Protein AF-A0A5C3QWE3-F1 (afdb_monomer_lite)

pLDDT: mean 88.52, std 7.93, range [63.53, 98.0]

Radius of gyration: 15.05 Å; chains: 1; bounding box: 45×21×41 Å

Structure (mmCIF, N/CA/C/O backbone):
data_AF-A0A5C3QWE3-F1
#
_entry.id   AF-A0A5C3QWE3-F1
#
loop_
_atom_site.group_PDB
_atom_site.id
_atom_site.type_symbol
_atom_site.label_atom_id
_atom_site.label_alt_id
_atom_site.label_comp_id
_atom_site.label_asym_id
_atom_site.label_entity_id
_atom_site.label_seq_id
_atom_site.pdbx_PDB_ins_code
_atom_site.Cartn_x
_atom_site.Cartn_y
_atom_site.Cartn_z
_atom_site.occupancy
_atom_site.B_iso_or_equiv
_atom_site.auth_seq_id
_atom_site.auth_comp_id
_atom_site.auth_asym_id
_atom_site.auth_atom_id
_atom_site.pdbx_PDB_model_num
ATOM 1 N N . MET A 1 1 ? -9.636 -6.301 -3.408 1.00 75.12 1 MET A N 1
ATOM 2 C CA . MET A 1 1 ? -9.593 -4.819 -3.459 1.00 75.12 1 MET A CA 1
ATOM 3 C C . MET A 1 1 ? -10.989 -4.268 -3.165 1.00 75.12 1 MET A C 1
ATOM 5 O O . MET A 1 1 ? -11.896 -4.575 -3.935 1.00 75.12 1 MET A O 1
ATOM 9 N N . PRO A 1 2 ? -11.189 -3.494 -2.079 1.00 89.31 2 PRO A N 1
ATOM 10 C CA . PRO A 1 2 ? -12.511 -2.994 -1.660 1.00 89.31 2 PRO A CA 1
ATOM 11 C C . PRO A 1 2 ? -13.213 -2.125 -2.711 1.00 89.31 2 PRO A C 1
ATOM 13 O O . PRO A 1 2 ? -14.439 -2.057 -2.743 1.00 89.31 2 PRO A O 1
ATOM 16 N N . TRP A 1 3 ? -12.439 -1.525 -3.623 1.00 91.06 3 TRP A N 1
ATOM 17 C CA . TRP A 1 3 ? -12.942 -0.765 -4.769 1.00 91.06 3 TRP A CA 1
ATOM 18 C C . TRP A 1 3 ? -13.974 -1.528 -5.605 1.00 91.06 3 TRP A C 1
ATOM 20 O O . TRP A 1 3 ? -14.953 -0.926 -6.037 1.00 91.06 3 TRP A O 1
ATOM 30 N N . ASN A 1 4 ? -13.792 -2.840 -5.795 1.00 92.38 4 ASN A N 1
ATOM 31 C CA . ASN A 1 4 ? -14.715 -3.645 -6.597 1.00 92.38 4 ASN A CA 1
ATOM 32 C C . ASN A 1 4 ? -16.074 -3.779 -5.899 1.00 92.38 4 ASN A C 1
ATOM 34 O O . ASN A 1 4 ? -17.100 -3.555 -6.529 1.00 92.38 4 ASN A O 1
ATOM 38 N N . PHE A 1 5 ? -16.092 -4.043 -4.589 1.00 93.31 5 PHE A N 1
ATOM 39 C CA . PHE A 1 5 ? -17.332 -4.103 -3.806 1.00 93.31 5 PHE A CA 1
ATOM 40 C C . PHE A 1 5 ? -18.044 -2.745 -3.772 1.00 93.31 5 PHE A C 1
ATOM 42 O O . PHE A 1 5 ? -19.250 -2.667 -3.997 1.00 93.31 5 PHE A O 1
ATOM 49 N N . ALA A 1 6 ? -17.293 -1.654 -3.595 1.00 93.31 6 ALA A N 1
ATOM 50 C CA . ALA A 1 6 ? -17.838 -0.297 -3.618 1.00 93.31 6 ALA A CA 1
ATOM 51 C C . ALA A 1 6 ? -18.417 0.123 -4.989 1.00 93.31 6 ALA A C 1
ATOM 53 O O . ALA A 1 6 ? -19.185 1.093 -5.069 1.00 93.31 6 ALA A O 1
ATOM 54 N N . ALA A 1 7 ? -18.059 -0.584 -6.065 1.00 93.94 7 ALA A N 1
ATOM 55 C CA . ALA A 1 7 ? -18.596 -0.369 -7.403 1.00 93.94 7 ALA A CA 1
ATOM 56 C C . ALA A 1 7 ? -19.912 -1.125 -7.662 1.00 93.94 7 ALA A C 1
ATOM 58 O O . ALA A 1 7 ? -20.675 -0.681 -8.512 1.00 93.94 7 ALA A O 1
ATOM 59 N N . VAL A 1 8 ? -20.213 -2.200 -6.916 1.00 96.00 8 VAL A N 1
ATOM 60 C CA . VAL A 1 8 ? -21.387 -3.065 -7.161 1.00 96.00 8 VAL A CA 1
ATOM 61 C C . VAL A 1 8 ? -22.708 -2.316 -6.976 1.00 96.00 8 VAL A C 1
ATOM 63 O O . VAL A 1 8 ? -23.530 -2.267 -7.884 1.00 96.00 8 VAL A O 1
ATOM 66 N N . CYS A 1 9 ? -22.947 -1.742 -5.793 1.00 97.06 9 CYS A N 1
ATOM 67 C CA . CYS A 1 9 ? -24.163 -0.973 -5.518 1.00 97.06 9 CYS A CA 1
ATOM 68 C C . CYS A 1 9 ? -23.956 0.037 -4.378 1.00 97.06 9 CYS A C 1
ATOM 70 O O . CYS A 1 9 ? -22.959 -0.005 -3.650 1.00 97.06 9 CYS A O 1
ATOM 72 N N . ARG A 1 10 ? -24.928 0.943 -4.183 1.00 97.19 10 ARG A N 1
ATOM 73 C CA . ARG A 1 10 ? -24.873 1.989 -3.141 1.00 97.19 10 ARG A CA 1
ATOM 74 C C . ARG A 1 10 ? -24.707 1.414 -1.731 1.00 97.19 10 ARG A C 1
ATOM 76 O O . ARG A 1 10 ? -23.939 1.964 -0.948 1.00 97.19 10 ARG A O 1
ATOM 83 N N . LYS A 1 11 ? -25.389 0.307 -1.417 1.00 98.00 11 LYS A N 1
ATOM 84 C CA . LYS A 1 11 ? -25.325 -0.331 -0.092 1.00 98.00 11 LYS A CA 1
ATOM 85 C C . LYS A 1 11 ? -23.915 -0.846 0.209 1.00 98.00 11 LYS A C 1
ATOM 87 O O . LYS A 1 11 ? -23.364 -0.514 1.253 1.00 98.00 11 LYS A O 1
ATOM 92 N N . TRP A 1 12 ? -23.301 -1.567 -0.732 1.00 97.38 12 TRP A N 1
ATOM 93 C CA . TRP A 1 12 ? -21.920 -2.042 -0.592 1.00 97.38 12 TRP A CA 1
ATOM 94 C C . TRP A 1 12 ? -20.920 -0.897 -0.476 1.00 97.38 12 TRP A C 1
ATOM 96 O O . TRP A 1 12 ? -20.026 -0.951 0.363 1.00 97.38 12 TRP A O 1
ATOM 106 N N . ARG A 1 13 ? -21.105 0.180 -1.247 1.00 96.75 13 ARG A N 1
ATOM 107 C CA . ARG A 1 13 ? -20.267 1.379 -1.134 1.00 96.75 13 ARG A CA 1
ATOM 108 C C . ARG A 1 13 ? -20.278 1.963 0.275 1.00 96.75 13 ARG A C 1
ATOM 110 O O . ARG A 1 13 ? -19.208 2.244 0.800 1.00 96.75 13 ARG A O 1
ATOM 117 N N . ILE A 1 14 ? -21.453 2.115 0.887 1.00 97.31 14 ILE A N 1
ATOM 118 C CA . ILE A 1 14 ? -21.579 2.637 2.257 1.00 97.31 14 ILE A CA 1
ATOM 119 C C . ILE A 1 14 ? -20.835 1.731 3.244 1.00 97.31 14 ILE A C 1
ATOM 121 O O . ILE A 1 14 ? -20.025 2.224 4.022 1.00 97.31 14 ILE A O 1
ATOM 125 N N . VAL A 1 15 ? -21.046 0.413 3.166 1.00 96.88 15 VAL A N 1
ATOM 126 C CA . VAL A 1 15 ? -20.375 -0.561 4.046 1.00 96.88 15 VAL A CA 1
ATOM 127 C C . VAL A 1 15 ? -18.853 -0.497 3.895 1.00 96.88 15 VAL A C 1
ATOM 129 O O . VAL A 1 15 ? -18.135 -0.462 4.896 1.00 96.88 15 VAL A O 1
ATOM 132 N N . CYS A 1 16 ? -18.349 -0.436 2.657 1.00 96.75 16 CYS A N 1
ATOM 133 C CA . CYS A 1 16 ? -16.915 -0.344 2.403 1.00 96.75 16 CYS A CA 1
ATOM 134 C C . CYS A 1 16 ? -16.319 0.956 2.953 1.00 96.75 16 CYS A C 1
ATOM 136 O O . CYS A 1 16 ? -15.288 0.918 3.621 1.00 96.75 16 CYS A O 1
ATOM 138 N N . LEU A 1 17 ? -16.959 2.100 2.695 1.00 95.06 17 LEU A N 1
ATOM 139 C CA . LEU A 1 17 ? -16.473 3.404 3.155 1.00 95.06 17 LEU A CA 1
ATOM 140 C C . LEU A 1 17 ? -16.519 3.544 4.683 1.00 95.06 17 LEU A C 1
ATOM 142 O O . LEU A 1 17 ? -15.642 4.184 5.251 1.00 95.06 17 LEU A O 1
ATOM 146 N N . ALA A 1 18 ? -17.485 2.910 5.351 1.00 96.38 18 ALA A N 1
ATOM 147 C CA . ALA A 1 18 ? -17.608 2.926 6.809 1.00 96.38 18 ALA A CA 1
ATOM 148 C C . ALA A 1 18 ? -16.604 2.011 7.539 1.00 96.38 18 ALA A C 1
ATOM 150 O O . ALA A 1 18 ? -16.556 2.020 8.767 1.00 96.38 18 ALA A O 1
ATOM 151 N N . SER A 1 19 ? -15.809 1.216 6.813 1.00 96.94 19 SER A N 1
ATOM 152 C CA . SER A 1 19 ? -14.935 0.188 7.393 1.00 96.94 19 SER A CA 1
ATOM 153 C C . SER A 1 19 ? -13.449 0.460 7.103 1.00 96.94 19 SER A C 1
ATOM 155 O O . SER A 1 19 ? -12.907 -0.109 6.151 1.00 96.94 19 SER A O 1
ATOM 157 N N . PRO A 1 20 ? -12.739 1.255 7.935 1.00 96.81 20 PRO A N 1
ATOM 158 C CA . PRO A 1 20 ? -11.321 1.590 7.735 1.00 96.81 20 PRO A CA 1
ATOM 159 C C . PRO A 1 20 ? -10.402 0.379 7.538 1.00 96.81 20 PRO A C 1
ATOM 161 O O . PRO A 1 20 ? -9.474 0.423 6.733 1.00 96.81 20 PRO A O 1
ATOM 164 N N . LYS A 1 21 ? -10.705 -0.739 8.214 1.00 96.56 21 LYS A N 1
ATOM 165 C CA . LYS A 1 21 ? -9.947 -1.999 8.138 1.00 96.56 21 LYS A CA 1
ATOM 166 C C . LYS A 1 21 ? -9.882 -2.603 6.733 1.00 96.56 21 LYS A C 1
ATOM 168 O O . LYS A 1 21 ? -8.967 -3.361 6.447 1.00 96.56 21 LYS A O 1
ATOM 173 N N . LEU A 1 22 ? -10.825 -2.280 5.846 1.00 96.75 22 LEU A N 1
ATOM 174 C CA . LEU A 1 22 ? -10.784 -2.762 4.462 1.00 96.75 22 LEU A CA 1
ATOM 175 C C . LEU A 1 22 ? -9.701 -2.055 3.634 1.00 96.75 22 LEU A C 1
ATOM 177 O O . LEU A 1 22 ? -9.260 -2.581 2.616 1.00 96.75 22 LEU A O 1
ATOM 181 N N . TRP A 1 23 ? -9.262 -0.874 4.068 1.00 96.94 23 TRP A N 1
ATOM 182 C CA . TRP A 1 23 ? -8.385 0.026 3.321 1.00 96.94 23 TRP A CA 1
ATOM 183 C C . TRP A 1 23 ? -6.919 -0.058 3.765 1.00 96.94 23 TRP A C 1
ATOM 185 O O . TRP A 1 23 ? -6.099 0.751 3.346 1.00 96.94 23 TRP A O 1
ATOM 195 N N . THR A 1 24 ? -6.555 -1.028 4.602 1.00 96.94 24 THR A N 1
ATOM 196 C CA . THR A 1 24 ? -5.213 -1.121 5.199 1.00 96.94 24 THR A CA 1
ATOM 197 C C . THR A 1 24 ? -4.185 -1.838 4.327 1.00 96.94 24 THR A C 1
ATOM 199 O O . THR A 1 24 ? -2.995 -1.714 4.593 1.00 96.94 24 THR A O 1
ATOM 202 N N . LYS A 1 25 ? -4.600 -2.559 3.278 1.00 96.06 25 LYS A N 1
ATOM 203 C CA . LYS A 1 25 ? -3.690 -3.347 2.431 1.00 96.06 25 LYS A CA 1
ATOM 204 C C . LYS A 1 25 ? -3.308 -2.630 1.134 1.00 96.06 25 LYS A C 1
ATOM 206 O O . LYS A 1 25 ? -4.141 -2.473 0.237 1.00 96.06 25 LYS A O 1
ATOM 211 N N . PHE A 1 26 ? -2.041 -2.256 1.006 1.00 94.06 26 PHE A N 1
ATOM 212 C CA . PHE A 1 26 ? -1.450 -1.621 -0.170 1.00 94.06 26 PHE A CA 1
ATOM 213 C C . PHE A 1 26 ? -0.614 -2.639 -0.931 1.00 94.06 26 PHE A C 1
ATOM 215 O O . PHE A 1 26 ? 0.245 -3.286 -0.348 1.00 94.06 26 PHE A O 1
ATOM 222 N N . GLN A 1 27 ? -0.866 -2.779 -2.231 1.00 91.38 27 GLN A N 1
ATOM 223 C CA . GLN A 1 27 ? -0.119 -3.703 -3.078 1.00 91.38 27 GLN A CA 1
ATOM 224 C C . GLN A 1 27 ? 0.134 -3.105 -4.460 1.00 91.38 27 GLN A C 1
ATOM 226 O O . GLN A 1 27 ? -0.759 -2.460 -5.018 1.00 91.38 27 GLN A O 1
ATOM 231 N N . THR A 1 28 ? 1.320 -3.333 -5.030 1.00 85.62 28 THR A N 1
ATOM 232 C CA . THR A 1 28 ? 1.604 -2.968 -6.434 1.00 85.62 28 THR A CA 1
ATOM 233 C C . THR A 1 28 ? 1.291 -4.065 -7.443 1.00 85.62 28 THR A C 1
ATOM 235 O O . THR A 1 28 ? 1.250 -3.781 -8.642 1.00 85.62 28 THR A O 1
ATOM 238 N N . VAL A 1 29 ? 1.008 -5.292 -6.989 1.00 79.81 29 VAL A N 1
ATOM 239 C CA . VAL A 1 29 ? 0.637 -6.401 -7.884 1.00 79.81 29 VAL A CA 1
ATOM 240 C C . VAL A 1 29 ? -0.622 -6.061 -8.664 1.00 79.81 29 VAL A C 1
ATOM 242 O O . VAL A 1 29 ? -1.627 -5.622 -8.100 1.00 79.81 29 VAL A O 1
ATOM 245 N N . GLY A 1 30 ? -0.575 -6.320 -9.969 1.00 71.44 30 GLY A N 1
ATOM 246 C CA . GLY A 1 30 ? -1.731 -6.166 -10.841 1.00 71.44 30 GLY A CA 1
ATOM 247 C C . GLY A 1 30 ? -2.101 -4.711 -11.106 1.00 71.44 30 GLY A C 1
ATOM 248 O O . GLY A 1 30 ? -3.225 -4.455 -11.525 1.00 71.44 30 GLY A O 1
ATOM 249 N N . HIS A 1 31 ? -1.191 -3.757 -10.871 1.00 71.25 31 HIS A N 1
ATOM 250 C CA . HIS A 1 31 ? -1.370 -2.389 -11.339 1.00 71.25 31 HIS A CA 1
ATOM 251 C C . HIS A 1 31 ? -1.373 -2.383 -12.880 1.00 71.25 31 HIS A C 1
ATOM 253 O O . HIS A 1 31 ? -0.328 -2.628 -13.488 1.00 71.25 31 HIS A O 1
ATOM 259 N N . PRO A 1 32 ? -2.513 -2.104 -13.544 1.00 69.81 32 PRO A N 1
ATOM 260 C CA . PRO A 1 32 ? -2.569 -2.088 -14.995 1.00 69.81 32 PRO A CA 1
ATOM 261 C C . PRO A 1 32 ? -1.967 -0.763 -15.469 1.00 69.81 32 PRO A C 1
ATOM 263 O O . PRO A 1 32 ? -2.680 0.216 -15.706 1.00 69.81 32 PRO A O 1
ATOM 266 N N . CYS A 1 33 ? -0.639 -0.685 -15.539 1.00 77.25 33 CYS A N 1
ATOM 267 C CA . CYS A 1 33 ? 0.015 0.461 -16.150 1.00 77.25 33 CYS A CA 1
ATOM 268 C C . CYS A 1 33 ? -0.149 0.352 -17.666 1.00 77.25 33 CYS A C 1
ATOM 270 O O . CYS A 1 33 ? 0.581 -0.377 -18.333 1.00 77.25 33 CYS A O 1
ATOM 272 N N . LYS A 1 34 ? -1.117 1.087 -18.221 1.00 79.44 34 LYS A N 1
ATOM 273 C CA . LYS A 1 34 ? -1.133 1.361 -19.657 1.00 79.44 34 LYS A CA 1
ATOM 274 C C . LYS A 1 34 ? -0.080 2.431 -19.926 1.00 79.44 34 LYS A C 1
ATOM 276 O O . LYS A 1 34 ? -0.252 3.586 -19.532 1.00 79.44 34 LYS A O 1
ATOM 281 N N . ARG A 1 35 ? 1.031 2.024 -20.534 1.00 76.00 35 ARG A N 1
ATOM 282 C CA . ARG A 1 35 ? 2.049 2.947 -21.038 1.00 76.00 35 ARG A CA 1
ATOM 283 C C . ARG A 1 35 ? 1.581 3.501 -22.382 1.00 76.00 35 ARG A C 1
ATOM 285 O O . ARG A 1 35 ? 1.236 2.727 -23.270 1.00 76.00 35 ARG 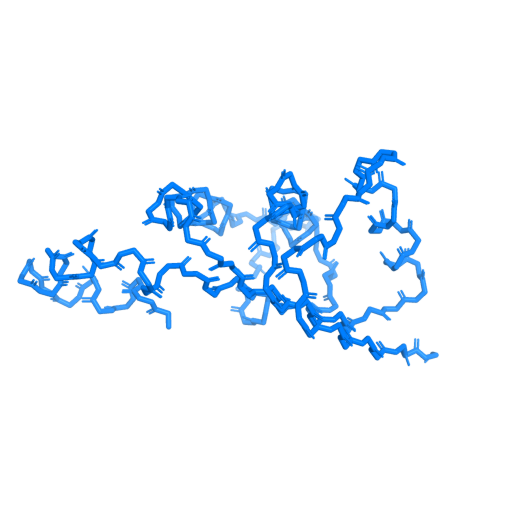A O 1
ATOM 292 N N . ILE A 1 36 ? 1.548 4.823 -22.510 1.00 79.81 36 ILE A N 1
ATOM 293 C CA . ILE A 1 36 ? 1.429 5.517 -23.795 1.00 79.81 36 ILE A CA 1
ATOM 294 C C . ILE A 1 36 ? 2.795 6.177 -24.006 1.00 79.81 36 ILE A C 1
ATOM 296 O O . ILE A 1 36 ? 3.116 7.168 -23.353 1.00 79.81 36 ILE A O 1
ATOM 300 N N . GLY A 1 37 ? 3.648 5.547 -24.820 1.00 82.75 37 GLY A N 1
ATOM 301 C CA . GLY A 1 37 ? 5.081 5.858 -24.856 1.00 82.75 37 GLY A CA 1
ATOM 302 C C . GLY A 1 37 ? 5.775 5.492 -23.537 1.00 82.75 37 GLY A C 1
ATOM 303 O O . GLY A 1 37 ? 5.565 4.405 -22.999 1.00 82.75 37 GLY A O 1
ATOM 304 N N . GLU A 1 38 ? 6.571 6.409 -22.986 1.00 73.31 38 GLU A N 1
ATOM 305 C CA . GLU A 1 38 ? 7.253 6.234 -21.690 1.00 73.31 38 GLU A CA 1
ATOM 306 C C . GLU A 1 38 ? 6.392 6.657 -20.486 1.00 73.31 38 GLU A C 1
ATOM 308 O O . GLU A 1 38 ? 6.731 6.402 -19.326 1.00 73.31 38 GLU A O 1
ATOM 313 N N . VAL A 1 39 ? 5.232 7.269 -20.741 1.00 73.50 39 VAL A N 1
ATOM 314 C CA . VAL A 1 39 ? 4.356 7.796 -19.696 1.00 73.50 39 VAL A CA 1
ATOM 315 C C . VAL A 1 39 ? 3.278 6.771 -19.357 1.00 73.50 39 VAL A C 1
ATOM 317 O O . VAL A 1 39 ? 2.422 6.416 -20.166 1.00 73.50 39 VAL A O 1
ATOM 320 N N . CYS A 1 40 ? 3.290 6.285 -18.117 1.00 76.00 40 CYS A N 1
ATOM 321 C CA . CYS A 1 40 ? 2.136 5.590 -17.556 1.00 76.00 40 CYS A CA 1
ATOM 322 C C . CYS A 1 40 ? 0.934 6.538 -17.412 1.00 76.00 40 CYS A C 1
ATOM 324 O O . CYS A 1 40 ? 0.970 7.458 -16.603 1.00 76.00 40 CYS A O 1
ATOM 326 N N . ALA A 1 41 ? -0.159 6.282 -18.127 1.00 75.62 41 ALA A N 1
ATOM 327 C CA . ALA A 1 41 ? -1.351 7.138 -18.106 1.00 75.62 41 ALA A CA 1
ATOM 328 C C . ALA A 1 41 ? -2.333 6.817 -16.954 1.00 75.62 41 ALA A C 1
ATOM 330 O O . ALA A 1 41 ? -3.488 7.238 -16.969 1.00 75.62 41 ALA A O 1
ATOM 331 N N . ASN A 1 42 ? -1.923 6.026 -15.955 1.00 75.62 42 ASN A N 1
ATOM 332 C CA . ASN A 1 42 ? -2.832 5.531 -14.919 1.00 75.62 42 ASN A CA 1
ATOM 333 C C . ASN A 1 42 ? -2.861 6.427 -13.666 1.00 75.62 42 ASN A C 1
ATOM 335 O O . ASN A 1 42 ? -2.415 6.033 -12.586 1.00 75.62 42 ASN A O 1
ATOM 339 N N . GLU A 1 43 ? -3.457 7.616 -13.789 1.00 78.75 43 GLU A N 1
ATOM 340 C CA . GLU A 1 43 ? -3.718 8.513 -12.647 1.00 78.75 43 GLU A CA 1
ATOM 341 C C . GLU A 1 43 ? -4.613 7.870 -11.575 1.00 78.75 43 GLU A C 1
ATOM 343 O O . GLU A 1 43 ? -4.554 8.207 -10.387 1.00 78.75 43 GLU A O 1
ATOM 348 N N . MET A 1 44 ? -5.446 6.910 -11.983 1.00 82.56 44 MET A N 1
ATOM 349 C CA . MET A 1 44 ? -6.406 6.254 -11.104 1.00 82.56 44 MET A CA 1
ATOM 350 C C . MET A 1 44 ? -5.714 5.466 -9.988 1.00 82.56 44 MET A C 1
ATOM 352 O O . MET A 1 44 ? -6.230 5.423 -8.873 1.00 82.56 44 MET A O 1
ATOM 356 N N . GLY A 1 45 ? -4.541 4.881 -10.253 1.00 83.94 45 GLY A N 1
ATOM 357 C CA . GLY A 1 45 ? -3.762 4.168 -9.238 1.00 83.94 45 GLY A CA 1
ATOM 358 C C . GLY A 1 45 ? -3.323 5.077 -8.089 1.00 83.94 45 GLY A C 1
ATOM 359 O O . GLY A 1 45 ? -3.563 4.761 -6.923 1.00 83.94 45 GLY A O 1
ATOM 360 N N . ALA A 1 46 ? -2.749 6.237 -8.415 1.00 84.06 46 ALA A N 1
ATOM 361 C CA . ALA A 1 46 ? -2.300 7.210 -7.421 1.00 84.06 46 ALA A CA 1
ATOM 362 C C . ALA A 1 46 ? -3.479 7.801 -6.632 1.00 84.06 46 ALA A C 1
ATOM 364 O O . ALA A 1 46 ? -3.436 7.837 -5.402 1.00 84.06 46 ALA A O 1
ATOM 365 N N . ARG A 1 47 ? -4.569 8.179 -7.321 1.00 88.75 47 ARG A N 1
ATOM 366 C CA . ARG A 1 47 ? -5.797 8.675 -6.673 1.00 88.75 47 ARG A CA 1
ATOM 367 C C . ARG A 1 47 ? -6.389 7.653 -5.706 1.00 88.75 47 ARG A C 1
ATOM 369 O O . ARG A 1 47 ? -6.687 7.998 -4.565 1.00 88.75 47 ARG A O 1
ATOM 376 N N . ARG A 1 48 ? -6.508 6.388 -6.127 1.00 91.00 48 ARG A N 1
ATOM 377 C CA . ARG A 1 48 ? -6.995 5.302 -5.262 1.00 91.00 48 ARG A CA 1
ATOM 378 C C . ARG A 1 48 ? -6.078 5.079 -4.069 1.00 91.00 48 ARG A C 1
ATOM 380 O O . ARG A 1 48 ? -6.584 4.928 -2.967 1.00 91.00 48 ARG A O 1
ATOM 387 N N . CYS A 1 49 ? -4.759 5.108 -4.253 1.00 91.94 49 CYS A N 1
ATOM 388 C CA . CYS A 1 49 ? -3.826 5.004 -3.132 1.00 91.94 49 CYS A CA 1
ATOM 389 C C . CYS A 1 49 ? -4.048 6.126 -2.109 1.00 91.94 49 CYS A C 1
ATOM 391 O O . CYS A 1 49 ? -4.153 5.854 -0.917 1.00 91.94 49 CYS A O 1
ATOM 393 N N . HIS A 1 50 ? -4.167 7.374 -2.567 1.00 92.56 50 HIS A N 1
ATOM 394 C CA . HIS A 1 50 ? -4.399 8.521 -1.689 1.00 92.56 50 HIS A CA 1
ATOM 395 C C . HIS A 1 50 ? -5.719 8.396 -0.923 1.00 92.56 50 HIS A C 1
ATOM 397 O O . HIS A 1 50 ? -5.758 8.545 0.297 1.00 92.56 50 HIS A O 1
ATOM 403 N N . GLN A 1 51 ? -6.796 8.046 -1.626 1.00 94.94 51 GLN A N 1
ATOM 404 C CA . GLN A 1 51 ? -8.103 7.852 -1.011 1.00 94.94 51 GLN A CA 1
ATOM 405 C C . GLN A 1 51 ? -8.095 6.670 -0.031 1.00 94.94 51 GLN A C 1
ATOM 407 O O . GLN A 1 51 ? -8.688 6.747 1.038 1.00 94.94 51 GLN A O 1
ATOM 412 N N . GLN A 1 52 ? -7.380 5.592 -0.345 1.00 95.94 52 GLN A N 1
ATOM 413 C CA . GLN A 1 52 ? -7.213 4.450 0.549 1.00 95.94 52 GLN A CA 1
ATOM 414 C C . GLN A 1 52 ? -6.428 4.822 1.822 1.00 95.94 52 GLN A C 1
ATOM 416 O O . GLN A 1 52 ? -6.798 4.415 2.925 1.00 95.94 52 GLN A O 1
ATOM 421 N N . LEU A 1 53 ? -5.378 5.641 1.705 1.00 95.88 53 LEU A N 1
ATOM 422 C CA . LEU A 1 53 ? -4.642 6.181 2.855 1.00 95.88 53 LEU A CA 1
ATOM 423 C C . LEU A 1 53 ? -5.540 7.045 3.747 1.00 95.88 53 LEU A C 1
ATOM 425 O O . LEU A 1 53 ? -5.481 6.909 4.968 1.00 95.88 53 LEU A O 1
ATOM 429 N N . GLN A 1 54 ? -6.404 7.868 3.147 1.00 96.31 54 GLN A N 1
ATOM 430 C CA . GLN A 1 54 ? -7.397 8.657 3.878 1.00 96.31 54 GLN A CA 1
ATOM 431 C C . GLN A 1 54 ? -8.413 7.760 4.589 1.00 96.31 54 GLN A C 1
ATOM 433 O O . GLN A 1 54 ? -8.607 7.915 5.788 1.00 96.31 54 GLN A O 1
ATOM 438 N N . LEU A 1 55 ? -9.004 6.788 3.886 1.00 96.88 55 LEU A N 1
ATOM 439 C CA . LEU A 1 55 ? -10.041 5.890 4.414 1.00 96.88 55 LEU A CA 1
ATOM 440 C C . LEU A 1 55 ? -9.524 4.896 5.462 1.00 96.88 55 LEU A C 1
ATOM 442 O O . LEU A 1 55 ? -10.285 4.447 6.313 1.00 96.88 55 LEU A O 1
ATOM 446 N N . SER A 1 56 ? -8.232 4.571 5.448 1.00 97.25 56 SER A N 1
ATOM 447 C CA . SER A 1 56 ? -7.604 3.757 6.499 1.00 97.25 56 SER A CA 1
ATOM 448 C C . SER A 1 56 ? -7.313 4.541 7.786 1.00 97.25 56 SER A C 1
ATOM 450 O O . SER A 1 56 ? -6.927 3.941 8.787 1.00 97.25 56 SER A O 1
ATOM 452 N N . HIS A 1 57 ? -7.516 5.865 7.801 1.00 95.25 57 HIS A N 1
ATOM 453 C CA . HIS A 1 57 ? -7.373 6.731 8.975 1.00 95.25 57 HIS A CA 1
ATOM 454 C C . HIS A 1 57 ? -6.007 6.550 9.671 1.00 95.25 57 HIS A C 1
ATOM 456 O O . HIS A 1 57 ? -4.964 6.851 9.099 1.00 95.25 57 HIS A O 1
ATOM 462 N N . ARG A 1 58 ? -6.010 6.074 10.924 1.00 96.00 58 ARG A N 1
ATOM 463 C CA . ARG A 1 58 ? -4.820 5.766 11.731 1.00 96.00 58 ARG A CA 1
ATOM 464 C C . ARG A 1 58 ? -4.573 4.264 11.857 1.00 96.00 58 ARG A C 1
ATOM 466 O O . ARG A 1 58 ? -3.688 3.867 12.603 1.00 96.00 58 ARG A O 1
ATOM 473 N N . SER A 1 59 ? -5.349 3.430 11.166 1.00 96.56 59 SER A N 1
ATOM 474 C CA . SER A 1 59 ? -5.191 1.982 11.250 1.00 96.56 59 SER A CA 1
ATOM 475 C C . SER A 1 59 ? -3.804 1.562 10.757 1.00 96.56 59 SER A C 1
ATOM 477 O O . SER A 1 59 ? -3.291 2.196 9.819 1.00 96.56 59 SER A O 1
ATOM 479 N N . PRO A 1 60 ? -3.214 0.510 11.350 1.00 97.00 60 PRO A N 1
ATOM 480 C CA . PRO A 1 60 ? -1.995 -0.083 10.829 1.00 97.00 60 PRO A CA 1
ATOM 481 C C . PRO A 1 60 ? -2.207 -0.584 9.398 1.00 97.00 60 PRO A C 1
ATOM 483 O O . PRO A 1 60 ? -3.312 -1.001 9.041 1.00 97.00 60 PRO A O 1
ATOM 486 N N . ILE A 1 61 ? -1.173 -0.489 8.566 1.00 97.25 61 ILE A N 1
ATOM 487 C CA . ILE A 1 61 ? -1.231 -0.799 7.138 1.00 97.25 61 ILE A CA 1
ATOM 488 C C . ILE A 1 61 ? -0.229 -1.888 6.767 1.00 97.25 61 ILE A C 1
ATOM 490 O O . ILE A 1 61 ? 0.879 -1.941 7.294 1.00 97.25 61 ILE A O 1
ATOM 494 N N . SER A 1 62 ? -0.640 -2.736 5.834 1.00 97.06 62 SER A N 1
ATOM 495 C CA . SER A 1 62 ? 0.178 -3.781 5.228 1.00 97.06 62 SER A CA 1
ATOM 496 C C . SER A 1 62 ? 0.608 -3.327 3.846 1.00 97.06 62 SER A C 1
ATOM 498 O O . SER A 1 62 ? -0.233 -2.891 3.053 1.00 97.06 62 SER A O 1
ATOM 500 N N . VAL A 1 63 ? 1.902 -3.405 3.562 1.00 95.00 63 VAL A N 1
ATOM 501 C CA . VAL A 1 63 ? 2.495 -2.910 2.322 1.00 95.00 63 VAL A CA 1
ATOM 502 C C . VAL A 1 63 ? 3.209 -4.055 1.621 1.00 95.00 63 VAL A C 1
ATOM 504 O O . VAL A 1 63 ? 4.273 -4.482 2.057 1.00 95.00 63 VAL A O 1
ATOM 507 N N . ASP A 1 64 ? 2.639 -4.514 0.509 1.00 94.06 64 ASP A N 1
ATOM 508 C CA . ASP A 1 64 ? 3.211 -5.579 -0.307 1.00 94.06 64 ASP A CA 1
ATOM 509 C C . ASP A 1 64 ? 3.703 -4.990 -1.633 1.00 94.06 64 ASP A C 1
ATOM 511 O O . ASP A 1 64 ? 2.929 -4.596 -2.513 1.00 94.06 64 ASP A O 1
ATOM 515 N N . PHE A 1 65 ? 5.013 -4.899 -1.789 1.00 89.94 65 PHE A N 1
ATOM 516 C CA . PHE A 1 65 ? 5.625 -4.181 -2.887 1.00 89.94 65 PHE A CA 1
ATOM 517 C C . PHE A 1 65 ? 6.400 -5.123 -3.797 1.00 89.94 65 PHE A C 1
ATOM 519 O O . PHE A 1 65 ? 7.406 -5.705 -3.406 1.00 89.94 65 PHE A O 1
ATOM 526 N N . PHE A 1 66 ? 5.918 -5.252 -5.028 1.00 87.69 66 PHE A N 1
ATOM 527 C CA . PHE A 1 66 ? 6.463 -6.148 -6.038 1.00 87.69 66 PHE A CA 1
ATOM 528 C C . PHE A 1 66 ? 6.945 -5.340 -7.233 1.00 87.69 66 PHE A C 1
ATOM 530 O O . PHE A 1 66 ? 6.149 -4.595 -7.813 1.00 87.69 66 PHE A O 1
ATOM 537 N N . ASP A 1 67 ? 8.236 -5.491 -7.535 1.00 76.62 67 ASP A N 1
ATOM 538 C CA . ASP A 1 67 ? 8.959 -5.048 -8.731 1.00 76.62 67 ASP A CA 1
ATOM 539 C C . ASP A 1 67 ? 8.315 -3.847 -9.465 1.00 76.62 67 ASP A C 1
ATOM 541 O O . ASP A 1 67 ? 7.640 -4.001 -10.490 1.00 76.62 67 ASP A O 1
ATOM 545 N N . PRO A 1 68 ? 8.440 -2.622 -8.921 1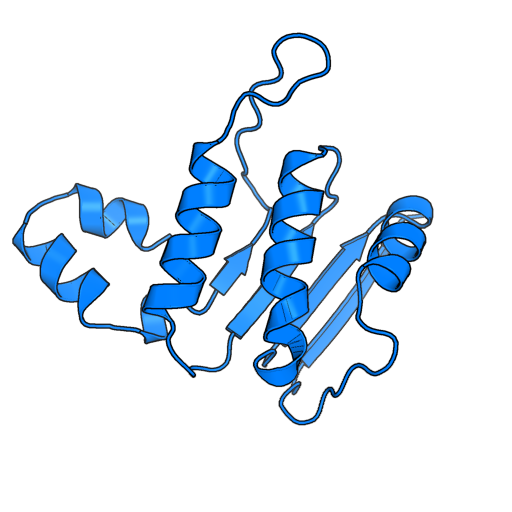.00 74.12 68 PRO A N 1
ATOM 546 C CA . PRO A 1 68 ? 7.896 -1.407 -9.512 1.00 74.12 68 PRO A CA 1
ATOM 547 C C . PRO A 1 68 ? 8.654 -0.985 -10.777 1.00 74.12 68 PRO A C 1
ATOM 549 O O . PRO A 1 68 ? 9.396 0.001 -10.789 1.00 74.12 68 PRO A O 1
ATOM 552 N N . GLN A 1 69 ? 8.390 -1.661 -11.885 1.00 76.19 69 GLN A N 1
ATOM 553 C CA . GLN A 1 69 ? 9.014 -1.325 -13.163 1.00 76.19 69 GLN A CA 1
ATOM 554 C C . GLN A 1 69 ? 8.510 0.002 -13.765 1.00 76.19 69 GLN A C 1
ATOM 556 O O . GLN A 1 69 ? 9.095 0.505 -14.723 1.00 76.19 69 GLN A O 1
ATOM 561 N N . CYS A 1 70 ? 7.418 0.597 -13.258 1.00 80.56 70 CYS A N 1
ATOM 562 C CA . CYS A 1 70 ? 6.921 1.904 -13.715 1.00 80.56 70 CYS A CA 1
ATOM 563 C C . CYS A 1 70 ? 7.171 3.028 -12.700 1.00 80.56 70 CYS A C 1
ATOM 565 O O . CYS A 1 70 ? 7.193 2.834 -11.483 1.00 80.56 70 CYS A O 1
ATOM 567 N N . TRP A 1 71 ? 7.224 4.262 -13.206 1.00 78.44 71 TRP A N 1
ATOM 568 C CA . TRP A 1 71 ? 7.225 5.465 -12.370 1.00 78.44 71 TRP A CA 1
ATOM 569 C C . TRP A 1 71 ? 5.988 5.540 -11.456 1.00 78.44 71 TRP A C 1
ATOM 571 O O . TRP A 1 71 ? 6.066 6.012 -10.326 1.00 78.44 71 TRP A O 1
ATOM 581 N N . CYS A 1 72 ? 4.854 5.010 -11.915 1.00 81.88 72 CYS A N 1
ATOM 582 C CA . CYS A 1 72 ? 3.582 5.037 -11.208 1.00 81.88 72 CYS A CA 1
ATOM 583 C C . CYS A 1 72 ? 3.585 4.256 -9.884 1.00 81.88 72 CYS A C 1
ATOM 585 O O . CYS A 1 72 ? 3.116 4.752 -8.858 1.00 81.88 72 CYS A O 1
ATOM 587 N N . SER A 1 73 ? 4.176 3.063 -9.877 1.00 83.88 73 SER A N 1
ATOM 588 C CA . SER A 1 73 ? 4.360 2.235 -8.687 1.00 83.88 73 SER A CA 1
ATOM 589 C C . SER A 1 73 ? 5.379 2.852 -7.736 1.00 83.88 73 SER A C 1
ATOM 591 O O . SER A 1 73 ? 5.192 2.782 -6.524 1.00 83.88 73 SER A O 1
ATOM 593 N N . ARG A 1 74 ? 6.408 3.534 -8.262 1.00 83.31 74 ARG A N 1
ATOM 594 C CA . ARG A 1 74 ? 7.354 4.309 -7.441 1.00 83.31 74 ARG A CA 1
ATOM 595 C C . ARG A 1 74 ? 6.658 5.480 -6.742 1.00 83.31 74 ARG A C 1
ATOM 597 O O . ARG A 1 74 ? 6.881 5.698 -5.556 1.00 83.31 74 ARG A O 1
ATOM 604 N N . SER A 1 75 ? 5.770 6.200 -7.428 1.00 83.69 75 SER A N 1
ATOM 605 C CA . SER A 1 75 ? 4.963 7.267 -6.815 1.00 83.69 75 SER A CA 1
ATOM 606 C C . SER A 1 75 ? 4.021 6.737 -5.732 1.00 83.69 75 SER A C 1
ATOM 608 O O . SER A 1 75 ? 3.884 7.361 -4.681 1.00 83.69 75 SER A O 1
ATOM 610 N N . LEU A 1 76 ? 3.411 5.568 -5.952 1.00 87.75 76 LEU A N 1
ATOM 611 C CA . LEU A 1 76 ? 2.593 4.896 -4.939 1.00 87.75 76 LEU A CA 1
ATOM 612 C C . LEU A 1 76 ? 3.424 4.536 -3.703 1.00 87.75 76 LEU A C 1
ATOM 614 O O . LEU A 1 76 ? 3.013 4.825 -2.582 1.00 87.75 76 LEU A O 1
ATOM 618 N N . LEU A 1 77 ? 4.618 3.978 -3.909 1.00 86.75 77 LEU A N 1
ATOM 619 C CA . LEU A 1 77 ? 5.542 3.661 -2.825 1.00 86.75 77 LEU A CA 1
ATOM 620 C C . LEU A 1 77 ? 5.916 4.896 -2.014 1.00 86.75 77 LEU A C 1
ATOM 622 O O . LEU A 1 77 ? 5.858 4.848 -0.792 1.00 86.75 77 LEU A O 1
ATOM 626 N N . ARG A 1 78 ? 6.245 6.011 -2.680 1.00 87.19 78 ARG A N 1
ATOM 627 C CA . ARG A 1 78 ? 6.531 7.289 -2.008 1.00 87.19 78 ARG A CA 1
ATOM 628 C C . ARG A 1 78 ? 5.368 7.722 -1.125 1.00 87.19 78 ARG A C 1
ATOM 630 O O . ARG A 1 78 ? 5.578 8.060 0.034 1.00 87.19 78 ARG A O 1
ATOM 637 N N . ALA A 1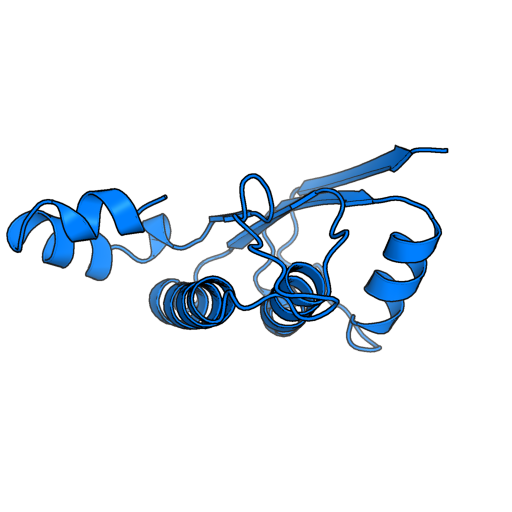 79 ? 4.145 7.680 -1.656 1.00 89.50 79 ALA A N 1
ATOM 638 C CA . ALA A 1 79 ? 2.958 8.061 -0.898 1.00 89.50 79 ALA A CA 1
ATOM 639 C C . ALA A 1 79 ? 2.774 7.182 0.351 1.00 89.50 79 ALA A C 1
ATOM 641 O O . ALA A 1 79 ? 2.491 7.697 1.427 1.00 89.50 79 ALA A O 1
ATOM 642 N N . VAL A 1 80 ? 2.986 5.870 0.232 1.00 91.94 80 VAL A N 1
ATOM 643 C CA . VAL A 1 80 ? 2.854 4.929 1.354 1.00 91.94 80 VAL A CA 1
ATOM 644 C C . VAL A 1 80 ? 4.020 5.038 2.350 1.00 91.94 80 VAL A C 1
ATOM 646 O O . VAL A 1 80 ? 3.797 4.921 3.555 1.00 91.94 80 VAL A O 1
ATOM 649 N N . ALA A 1 81 ? 5.240 5.327 1.885 1.00 90.81 81 ALA A N 1
ATOM 650 C CA . ALA A 1 81 ? 6.444 5.527 2.703 1.00 90.81 81 ALA A CA 1
ATOM 651 C C . ALA A 1 81 ? 6.331 6.710 3.673 1.00 90.81 81 ALA A C 1
ATOM 653 O O . ALA A 1 81 ? 6.836 6.654 4.796 1.00 90.81 81 ALA A O 1
ATOM 654 N N . ILE A 1 82 ? 5.588 7.756 3.300 1.00 91.19 82 ILE A N 1
ATOM 655 C CA . ILE A 1 82 ? 5.269 8.867 4.210 1.00 91.19 82 ILE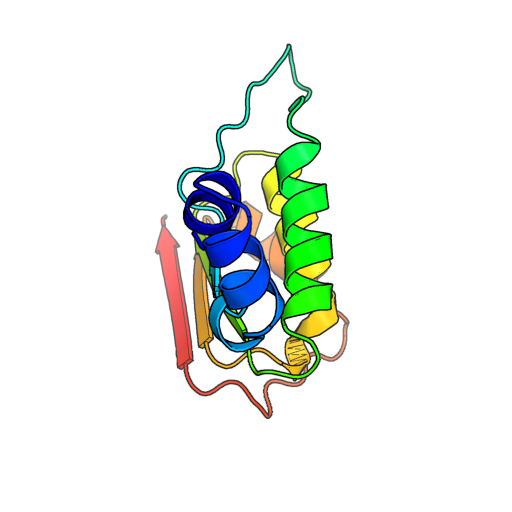 A CA 1
ATOM 656 C C . ILE A 1 82 ? 4.536 8.357 5.465 1.00 91.19 82 ILE A C 1
ATOM 658 O O . ILE A 1 82 ? 4.703 8.903 6.554 1.00 91.19 82 ILE A O 1
ATOM 662 N N . HIS A 1 83 ? 3.788 7.258 5.347 1.00 93.62 83 HIS A N 1
ATOM 663 C CA . HIS A 1 83 ? 3.044 6.631 6.436 1.00 93.62 83 HIS A CA 1
ATOM 664 C C . HIS A 1 83 ? 3.782 5.452 7.098 1.00 93.62 83 HIS A C 1
ATOM 666 O O . HIS A 1 83 ? 3.128 4.626 7.732 1.00 93.62 83 HIS A O 1
ATOM 672 N N . HIS A 1 84 ? 5.117 5.381 7.004 1.00 93.38 84 HIS A N 1
ATOM 673 C CA . HIS A 1 84 ? 5.935 4.285 7.554 1.00 93.38 84 HIS A CA 1
ATOM 674 C C . HIS A 1 84 ? 5.650 3.939 9.024 1.00 93.38 84 HIS A C 1
ATOM 676 O O . HIS A 1 84 ? 5.640 2.771 9.387 1.00 93.38 84 HIS A O 1
ATOM 682 N N . ARG A 1 85 ? 5.311 4.925 9.864 1.00 94.19 85 ARG A N 1
ATOM 683 C CA . ARG A 1 85 ? 4.961 4.693 11.280 1.00 94.19 85 ARG A CA 1
ATOM 684 C C . ARG A 1 85 ? 3.702 3.852 11.490 1.00 94.19 85 ARG A C 1
ATOM 686 O O . ARG A 1 85 ? 3.436 3.425 12.601 1.00 94.19 85 ARG A O 1
ATOM 693 N N . ARG A 1 86 ? 2.880 3.688 10.454 1.00 95.81 86 ARG A N 1
ATOM 694 C CA . ARG A 1 86 ? 1.668 2.863 10.488 1.00 95.81 86 ARG A CA 1
ATOM 695 C C . ARG A 1 86 ? 1.915 1.476 9.911 1.00 95.81 86 ARG A C 1
ATOM 697 O O . ARG A 1 86 ? 0.972 0.696 9.854 1.00 95.81 86 ARG A O 1
ATOM 704 N N . TRP A 1 87 ? 3.107 1.184 9.399 1.00 96.06 87 TRP A N 1
ATOM 705 C CA . TRP A 1 87 ? 3.379 -0.103 8.775 1.00 96.06 87 TRP A CA 1
ATOM 706 C C . TRP A 1 87 ? 3.345 -1.193 9.833 1.00 96.06 87 TRP A C 1
ATOM 708 O O . TRP A 1 87 ? 4.104 -1.132 10.788 1.00 96.06 87 TRP A O 1
ATOM 718 N N . HIS A 1 88 ? 2.450 -2.153 9.642 1.00 97.50 88 HIS A N 1
ATOM 719 C CA . HIS A 1 88 ? 2.341 -3.365 10.446 1.00 97.50 88 HIS A CA 1
ATOM 720 C C . HIS A 1 88 ? 3.042 -4.534 9.762 1.00 97.50 88 HIS A C 1
ATOM 722 O O . HIS A 1 88 ? 3.764 -5.290 10.404 1.00 97.50 88 HIS A O 1
ATOM 728 N N . SER A 1 89 ? 2.898 -4.629 8.439 1.00 97.62 89 SER A N 1
ATOM 729 C CA . SER A 1 89 ? 3.668 -5.561 7.624 1.00 97.62 89 SER A CA 1
ATOM 730 C C . SER A 1 89 ? 4.251 -4.865 6.400 1.00 97.62 89 SER A C 1
ATOM 732 O O . SER A 1 89 ? 3.599 -4.017 5.781 1.00 97.62 89 SER A O 1
ATOM 734 N N . LEU A 1 90 ? 5.481 -5.231 6.056 1.00 95.31 90 LEU A N 1
ATOM 735 C CA . LEU A 1 90 ? 6.186 -4.774 4.869 1.00 95.31 90 LEU A CA 1
ATOM 736 C C . LEU A 1 90 ? 6.791 -5.984 4.158 1.00 95.31 90 LEU A C 1
ATOM 738 O O . LEU A 1 90 ? 7.674 -6.639 4.703 1.00 95.31 90 LEU A O 1
ATOM 742 N N . HIS A 1 91 ? 6.336 -6.243 2.935 1.00 94.94 91 HIS A N 1
ATOM 743 C CA . HIS A 1 91 ? 6.883 -7.277 2.063 1.00 94.94 91 HIS A CA 1
ATOM 744 C C . HIS A 1 91 ? 7.499 -6.614 0.829 1.00 94.94 91 HIS A C 1
ATOM 746 O O . HIS A 1 91 ? 6.795 -5.951 0.066 1.00 94.94 91 HIS A O 1
ATOM 752 N N . LEU A 1 92 ? 8.808 -6.764 0.631 1.00 91.94 92 LEU A N 1
ATOM 753 C CA . LEU A 1 92 ? 9.556 -6.146 -0.466 1.00 91.94 92 LEU A CA 1
ATOM 754 C C . LEU A 1 92 ? 10.106 -7.209 -1.419 1.00 91.94 92 LEU A C 1
ATOM 756 O O . LEU A 1 92 ? 10.977 -7.991 -1.059 1.00 91.94 92 LEU A O 1
ATOM 760 N N . PHE A 1 93 ? 9.665 -7.187 -2.671 1.00 91.06 93 PHE A N 1
ATOM 761 C CA . PHE A 1 93 ? 10.198 -8.015 -3.752 1.00 91.06 93 PHE A CA 1
ATOM 762 C C . PHE A 1 93 ? 10.812 -7.084 -4.794 1.00 91.06 93 PHE A C 1
ATOM 764 O O . PHE A 1 93 ? 10.121 -6.625 -5.707 1.00 91.06 93 PHE A O 1
ATOM 771 N N . LEU A 1 94 ? 12.090 -6.744 -4.608 1.00 87.56 94 LEU A N 1
ATOM 772 C CA . LEU A 1 94 ? 12.780 -5.704 -5.372 1.00 87.56 94 LEU A CA 1
ATOM 773 C C . LEU A 1 94 ? 14.091 -6.218 -5.968 1.00 87.56 94 LEU A C 1
ATOM 775 O O . LEU A 1 94 ? 14.811 -6.988 -5.331 1.00 87.56 94 LEU A O 1
ATOM 779 N N . ASP A 1 95 ? 14.421 -5.742 -7.169 1.00 88.50 95 ASP A N 1
ATOM 780 C CA . ASP A 1 95 ? 15.787 -5.812 -7.684 1.00 88.50 95 ASP A CA 1
ATOM 781 C C . ASP A 1 95 ? 16.708 -4.827 -6.933 1.00 88.50 95 ASP A C 1
ATOM 783 O O . ASP A 1 95 ? 16.257 -3.929 -6.208 1.00 88.50 95 ASP A O 1
ATOM 787 N N . LYS A 1 96 ? 18.022 -4.971 -7.128 1.00 86.06 96 LYS A N 1
ATOM 788 C CA . LYS A 1 96 ? 19.042 -4.140 -6.471 1.00 86.06 96 LYS A CA 1
ATOM 789 C C . LYS A 1 96 ? 18.878 -2.643 -6.711 1.00 86.06 96 LYS A C 1
ATOM 791 O O . LYS A 1 96 ? 19.015 -1.853 -5.777 1.00 86.06 96 LYS A O 1
ATOM 796 N N . VAL A 1 97 ? 18.635 -2.245 -7.956 1.00 86.19 97 VAL A N 1
ATOM 797 C CA . VAL A 1 97 ? 18.530 -0.836 -8.354 1.00 86.19 97 VAL A CA 1
ATOM 798 C C . VAL A 1 97 ? 17.304 -0.225 -7.691 1.00 86.19 97 VAL A C 1
ATOM 800 O O . VAL A 1 97 ? 17.384 0.835 -7.071 1.00 86.19 97 VAL A O 1
ATOM 803 N N . THR A 1 98 ? 16.186 -0.938 -7.737 1.00 84.25 98 THR A N 1
ATOM 804 C CA . THR A 1 98 ? 14.934 -0.509 -7.131 1.00 84.25 98 THR A CA 1
ATOM 805 C C . THR A 1 98 ? 15.008 -0.450 -5.606 1.00 84.25 98 THR A C 1
ATOM 807 O O . THR A 1 98 ? 14.444 0.467 -5.007 1.00 84.25 98 THR A O 1
ATOM 810 N N . TYR A 1 99 ? 15.721 -1.374 -4.958 1.00 86.06 99 TYR A N 1
ATOM 811 C CA . TYR A 1 99 ? 15.970 -1.320 -3.516 1.00 86.06 99 TYR A CA 1
ATOM 812 C C . TYR A 1 99 ? 16.760 -0.060 -3.121 1.00 86.06 99 TYR A C 1
ATOM 814 O O . TYR A 1 99 ? 16.385 0.656 -2.189 1.00 86.06 99 TYR A O 1
ATOM 822 N N . MET A 1 100 ? 17.818 0.263 -3.870 1.00 87.12 100 MET A N 1
ATOM 823 C CA . MET A 1 100 ? 18.597 1.486 -3.649 1.00 87.12 100 MET A CA 1
ATOM 824 C C . MET A 1 100 ? 17.752 2.743 -3.867 1.00 87.12 100 MET A C 1
ATOM 826 O O . MET A 1 100 ? 17.838 3.687 -3.085 1.00 87.12 100 MET A O 1
ATOM 830 N N . ASP A 1 101 ? 16.888 2.750 -4.879 1.00 84.38 101 ASP A N 1
ATOM 831 C CA . ASP A 1 101 ? 15.938 3.842 -5.068 1.00 84.38 101 ASP A CA 1
ATOM 832 C C . ASP A 1 101 ? 14.952 3.929 -3.899 1.00 84.38 101 ASP A C 1
ATOM 834 O O . ASP A 1 101 ? 14.742 5.019 -3.379 1.00 84.38 101 ASP A O 1
ATOM 838 N N . PHE A 1 102 ? 14.395 2.809 -3.432 1.00 84.00 102 PHE A N 1
ATOM 839 C CA . PHE A 1 102 ? 13.453 2.773 -2.311 1.00 84.00 102 PHE A CA 1
ATOM 840 C C . PHE A 1 102 ? 14.042 3.363 -1.031 1.00 84.00 102 PHE A C 1
ATOM 842 O O . PHE A 1 102 ? 13.405 4.207 -0.404 1.00 84.00 102 PHE A O 1
ATOM 849 N N . THR A 1 103 ? 15.264 2.976 -0.668 1.00 86.62 103 THR A N 1
ATOM 850 C CA . THR A 1 103 ? 15.925 3.512 0.534 1.00 86.62 103 THR A CA 1
ATOM 851 C C . THR A 1 103 ? 16.100 5.031 0.481 1.00 86.62 103 THR A C 1
ATOM 853 O O . THR A 1 103 ? 15.988 5.688 1.511 1.00 86.62 103 THR 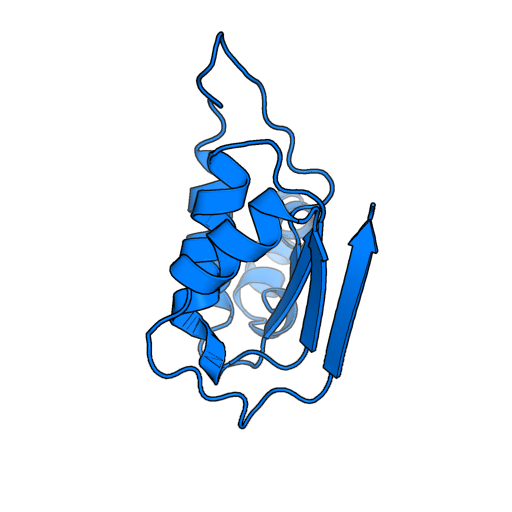A O 1
ATOM 856 N N . ARG A 1 104 ? 16.264 5.617 -0.714 1.00 87.56 104 ARG A N 1
ATOM 857 C CA . ARG A 1 104 ? 16.301 7.079 -0.913 1.00 87.56 104 ARG A CA 1
ATOM 858 C C . ARG A 1 104 ? 14.934 7.755 -0.782 1.00 87.56 104 ARG A C 1
ATOM 860 O O . ARG A 1 104 ? 14.875 8.970 -0.627 1.00 87.56 104 ARG A O 1
ATOM 867 N N . LEU A 1 105 ? 13.839 7.003 -0.904 1.00 81.75 105 LEU A N 1
ATOM 868 C CA . LEU A 1 105 ? 12.474 7.521 -0.744 1.00 81.75 105 LEU A CA 1
ATOM 869 C C . LEU A 1 105 ? 12.031 7.565 0.711 1.00 81.75 105 LEU A C 1
ATOM 871 O O . LEU A 1 105 ? 11.078 8.274 1.040 1.00 81.75 105 LEU A O 1
ATOM 875 N N . LEU A 1 106 ? 12.681 6.778 1.561 1.00 84.19 106 LEU A N 1
ATOM 876 C CA . LEU A 1 106 ? 12.402 6.770 2.979 1.00 84.19 106 LEU A CA 1
ATOM 877 C C . LEU A 1 106 ? 12.930 8.060 3.621 1.00 84.19 106 LEU A C 1
ATOM 879 O O . LEU A 1 106 ? 13.979 8.572 3.224 1.00 84.19 106 LEU A O 1
ATOM 883 N N . PRO A 1 107 ? 12.220 8.612 4.619 1.00 81.75 107 PRO A N 1
ATOM 884 C CA . PRO A 1 107 ? 12.759 9.717 5.394 1.00 81.75 107 PRO A CA 1
ATOM 885 C C . PRO A 1 107 ? 14.074 9.291 6.074 1.00 81.75 107 PRO A C 1
ATOM 887 O O . PRO A 1 107 ? 14.228 8.118 6.413 1.00 81.75 107 PRO A O 1
ATOM 890 N N . PRO A 1 108 ? 14.996 10.229 6.367 1.00 83.44 108 PRO A N 1
ATOM 891 C CA . PRO A 1 108 ? 16.299 9.910 6.967 1.00 83.44 108 PRO A CA 1
ATOM 892 C C . PRO A 1 108 ? 16.205 9.152 8.297 1.00 83.44 108 PRO A C 1
ATOM 894 O O . PRO A 1 108 ? 17.145 8.481 8.711 1.00 83.44 108 PRO A O 1
ATOM 897 N N . ARG A 1 109 ? 15.069 9.295 8.988 1.00 83.31 109 ARG A N 1
ATOM 898 C CA . ARG A 1 109 ? 14.734 8.577 10.213 1.00 83.31 109 ARG A CA 1
ATOM 899 C C . ARG A 1 109 ? 13.419 7.848 9.996 1.00 83.31 109 ARG A C 1
ATOM 901 O O . ARG A 1 109 ? 12.353 8.462 10.053 1.00 83.31 109 ARG A O 1
ATOM 908 N N . VAL A 1 110 ? 13.517 6.553 9.740 1.00 85.00 110 VAL A N 1
ATOM 909 C CA . VAL A 1 110 ? 12.367 5.654 9.690 1.00 85.00 110 VAL A CA 1
ATOM 910 C C . VAL A 1 110 ? 12.221 5.029 11.068 1.00 85.00 110 VAL A C 1
ATOM 912 O O . VAL A 1 110 ? 13.179 4.467 11.590 1.00 85.00 110 VAL A O 1
ATOM 915 N N . SER A 1 111 ? 11.042 5.160 11.671 1.00 86.25 111 SER A N 1
ATOM 916 C CA . SER A 1 111 ? 10.681 4.381 12.858 1.00 86.25 111 SER A CA 1
ATOM 917 C C . SER A 1 111 ? 9.840 3.187 12.416 1.00 86.25 111 SER A C 1
ATOM 919 O O . SER A 1 111 ? 8.880 3.336 11.657 1.00 86.25 111 SER A O 1
ATOM 921 N N . PHE A 1 112 ? 10.225 2.005 12.884 1.00 88.44 112 PHE A N 1
ATOM 922 C CA . PHE A 1 112 ? 9.528 0.749 12.626 1.00 88.44 112 PHE A CA 1
ATOM 923 C C . PHE A 1 112 ? 8.797 0.257 13.881 1.00 88.44 112 PHE A C 1
ATOM 925 O O . PHE A 1 112 ? 8.560 -0.933 14.024 1.00 88.44 112 PHE A O 1
ATOM 932 N N . ASP A 1 113 ? 8.414 1.168 14.782 1.00 90.75 113 ASP A N 1
ATOM 933 C CA . ASP A 1 113 ? 7.860 0.817 16.100 1.00 90.75 113 ASP A CA 1
ATOM 934 C C . ASP A 1 113 ? 6.545 0.023 16.010 1.00 90.75 113 ASP A C 1
ATOM 936 O O . ASP A 1 113 ? 6.171 -0.672 16.947 1.00 90.75 113 ASP A O 1
ATOM 940 N N . SER A 1 114 ? 5.822 0.146 14.893 1.00 91.75 114 SER A N 1
ATOM 941 C CA . SER A 1 114 ? 4.584 -0.599 14.621 1.00 91.75 114 SER A CA 1
ATOM 942 C C . SER A 1 114 ? 4.774 -1.792 13.681 1.00 91.75 114 SER A C 1
ATOM 944 O O . SER A 1 114 ? 3.796 -2.485 13.405 1.00 91.75 114 SER A O 1
ATOM 946 N N . LEU A 1 115 ? 5.989 -2.012 13.167 1.00 96.12 115 LEU A N 1
ATOM 947 C CA . LEU A 1 115 ? 6.269 -3.053 12.185 1.00 96.12 115 LEU A CA 1
ATOM 948 C C . LEU A 1 115 ? 6.470 -4.389 12.897 1.00 96.12 115 LEU A C 1
ATOM 950 O O . LEU A 1 115 ? 7.440 -4.575 13.625 1.00 96.12 115 LEU A O 1
ATOM 954 N N . GLU A 1 116 ? 5.571 -5.331 12.644 1.00 96.81 116 GLU A N 1
ATOM 955 C CA . GLU A 1 116 ? 5.647 -6.685 13.199 1.00 96.81 116 GLU A CA 1
ATOM 956 C C . GLU A 1 116 ? 6.244 -7.673 12.200 1.00 96.81 116 GLU A C 1
ATOM 958 O O . GLU A 1 116 ? 6.914 -8.628 12.585 1.00 96.81 116 GLU A O 1
ATOM 963 N N . VAL A 1 117 ? 6.022 -7.437 10.904 1.00 96.06 117 VAL A N 1
ATOM 964 C CA . VAL A 1 117 ? 6.487 -8.323 9.837 1.00 96.06 117 VAL A CA 1
ATOM 965 C C . VAL A 1 117 ? 7.306 -7.532 8.830 1.00 96.06 117 VAL A C 1
ATOM 967 O O . VAL A 1 117 ? 6.800 -6.610 8.189 1.00 96.06 117 VAL A O 1
ATOM 970 N N . LEU A 1 118 ? 8.565 -7.931 8.663 1.00 94.12 11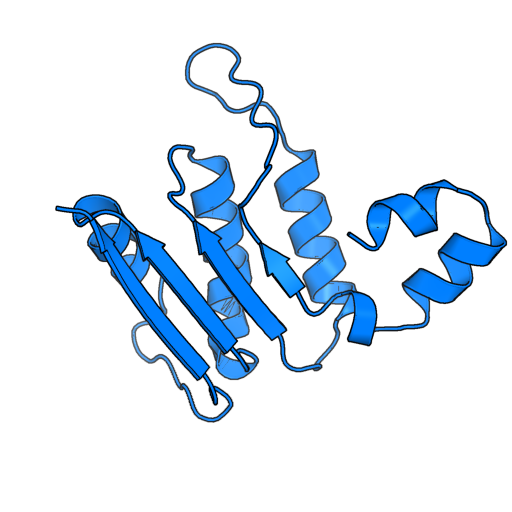8 LEU A N 1
ATOM 971 C CA . LEU A 1 118 ? 9.434 -7.479 7.587 1.00 94.12 118 LEU A CA 1
ATOM 972 C C . LEU A 1 118 ? 9.885 -8.692 6.782 1.00 94.12 118 LEU A C 1
ATOM 974 O O . LEU A 1 118 ? 10.604 -9.546 7.294 1.00 94.12 118 LEU A O 1
ATOM 978 N N . ASP A 1 119 ? 9.484 -8.735 5.522 1.00 93.69 119 ASP A N 1
ATOM 979 C CA . ASP A 1 119 ? 9.916 -9.745 4.568 1.00 93.69 119 ASP A CA 1
ATOM 980 C C . ASP A 1 119 ? 10.536 -9.042 3.363 1.00 93.69 119 ASP A C 1
ATOM 982 O O . ASP A 1 119 ? 9.987 -8.068 2.838 1.00 93.69 119 ASP A O 1
ATOM 986 N N . TYR A 1 120 ? 11.699 -9.506 2.929 1.00 89.06 120 TYR A N 1
ATOM 987 C CA . TYR A 1 120 ? 12.327 -8.995 1.726 1.00 89.06 120 TYR A CA 1
ATOM 988 C C . TYR A 1 120 ? 12.946 -10.137 0.931 1.00 89.06 120 TYR A C 1
ATOM 990 O O . TYR A 1 120 ? 13.729 -10.937 1.435 1.00 89.06 120 TYR A O 1
ATOM 998 N N . THR A 1 121 ? 12.609 -10.189 -0.352 1.00 87.44 121 THR A N 1
ATOM 999 C CA . THR A 1 121 ? 13.210 -11.113 -1.306 1.00 87.44 121 THR A CA 1
ATOM 1000 C C . THR A 1 121 ? 13.991 -10.314 -2.331 1.00 87.44 121 THR A C 1
ATOM 1002 O O . THR A 1 121 ? 13.452 -9.447 -3.022 1.00 87.44 121 THR A O 1
ATOM 1005 N N . TYR A 1 122 ? 15.271 -10.644 -2.438 1.00 75.56 122 TYR A N 1
ATOM 1006 C CA . TYR A 1 122 ? 16.189 -10.044 -3.387 1.00 75.56 122 TYR A CA 1
ATOM 1007 C C . TYR A 1 122 ? 16.329 -10.951 -4.613 1.00 75.56 122 TYR A C 1
ATOM 1009 O O . TYR A 1 122 ? 16.648 -12.134 -4.477 1.00 75.56 122 TYR A O 1
ATOM 1017 N N . ARG A 1 123 ? 16.076 -10.411 -5.811 1.00 74.81 123 ARG A N 1
ATOM 1018 C CA . ARG A 1 123 ? 16.360 -11.103 -7.078 1.00 74.81 123 ARG A CA 1
ATOM 1019 C C . ARG A 1 123 ? 17.687 -10.585 -7.633 1.00 74.81 123 ARG A C 1
ATOM 1021 O O . ARG A 1 123 ? 17.820 -9.381 -7.848 1.00 74.81 123 ARG A O 1
ATOM 1028 N N . ASN A 1 124 ? 18.647 -11.500 -7.794 1.00 63.53 124 ASN A N 1
ATOM 1029 C CA . ASN A 1 124 ? 19.881 -11.268 -8.552 1.00 63.53 124 ASN A CA 1
ATOM 1030 C C . ASN A 1 124 ? 19.582 -11.172 -10.046 1.00 63.53 124 ASN A C 1
ATOM 1032 O O . ASN A 1 124 ? 18.706 -11.941 -10.505 1.00 63.53 124 ASN A O 1
#

Sequence (124 aa):
MPWNFAAVCRKWRIVCLASPKLWTKFQTVGHPCKRIGEVCANEMGARRCHQQLQLSHRSPISVDFFDPQCWCSRSLLRAVAIHHRRWHSLHLFLDKVTYMDFTRLLPPRVSFDSLEVLDYTYRN

Organism: NCBI:txid1884261

Secondary structure (DSSP, 8-state):
-HHHHHHH-HHHHHHHHT-GGGG-EEE-TT----EETTEE--HHHHHHHHHHHHHTTT--EEEEEE---SHHHHHHHHHHHTTGGGEEEEEEEEEHHHHHHHHHHS-SS---TT--EEEEEEE-

Foldseek 3Di:
DLVVQLPPDVVSVVVSLVDLVNLQEAEPPPPPQDDPDLDRPCPVLVVSLVVSVVSNPLAAHAHAYAECPHPSSVSSLLVVLVVLVSHQEYEEEYEPVVVVVSVVSHDPDRDNVNHPYYHYDYDD